Protein AF-A0A3B9YNC8-F1 (afdb_monomer)

Radius of gyration: 28.84 Å; Cα contacts (8 Å, |Δi|>4): 24; chains: 1; bounding box: 77×55×75 Å

Secondary structure (DSSP, 8-state):
---------------------TT----TTSTTHHHHHHHHTTSHHHHHHHHHHH---HHHHHHHHHHHHHHHHHHHHHHHHHHHHHHHHHHHHHHHHHHHHHHHHHHHHTS-HHHHHHHHHHHHHHHHHHS--S--B-TT--B----------TT--GGGG-S----

Mean predicted aligned error: 16.28 Å

Solvent-accessible surface area (backbone atoms only — not comparable to full-atom values): 10712 Å² total; per-residue (Å²): 135,84,88,85,88,83,87,80,83,80,79,92,78,84,78,78,79,84,67,81,61,96,74,79,64,78,59,88,81,51,67,62,61,54,54,51,54,61,53,45,73,74,33,71,64,38,56,50,47,45,38,70,76,68,60,54,50,73,72,54,48,53,51,52,49,51,54,46,63,66,46,46,62,60,50,52,54,50,53,50,52,53,53,51,52,52,52,52,52,53,52,53,54,50,52,52,54,50,53,51,51,54,50,50,50,59,56,47,70,77,44,54,75,74,51,36,54,57,49,54,53,50,53,51,52,52,53,58,71,66,40,74,66,78,69,71,58,52,103,76,70,54,81,60,80,69,79,72,73,71,91,73,67,87,81,76,66,85,71,83,79,75,79,82,90,75,136

Sequence (167 aa):
MKKLVLAAAAAALLMPALRPPAWAQPDDREGLESREQEHLMLSEDFLNLLKEKVKLKADQLKKAKSAIDEAREPLKRKAEEVGEANRRARELQKALRSLEMDLREKIRAGLTNEQKERFDEMVIRMRENLRPAKAPFGPKGELLDRPQFPPERWEENPDRGRRQQTP

Structure (mmCIF, N/CA/C/O backbone):
data_AF-A0A3B9YNC8-F1
#
_entry.id   AF-A0A3B9YNC8-F1
#
loop_
_atom_site.group_PDB
_atom_site.id
_atom_site.type_symbol
_atom_site.label_atom_id
_atom_site.label_alt_id
_atom_site.label_comp_id
_atom_site.label_asym_id
_atom_site.label_entity_id
_atom_site.label_seq_id
_atom_site.pdbx_PDB_ins_code
_atom_site.Cartn_x
_atom_site.Cartn_y
_atom_site.Cartn_z
_atom_site.occupancy
_atom_site.B_iso_or_equiv
_atom_site.auth_seq_id
_atom_site.auth_comp_id
_atom_site.auth_asym_id
_atom_site.auth_atom_id
_atom_site.pdbx_PDB_model_num
ATOM 1 N N . MET A 1 1 ? 37.631 42.052 31.279 1.00 39.94 1 MET A N 1
ATOM 2 C CA . MET A 1 1 ? 37.095 42.816 30.133 1.00 39.94 1 MET A CA 1
ATOM 3 C C . MET A 1 1 ? 35.977 42.014 29.482 1.00 39.94 1 MET A C 1
ATOM 5 O O . MET A 1 1 ? 36.145 40.824 29.288 1.00 39.94 1 MET A O 1
ATOM 9 N N . LYS A 1 2 ? 34.844 42.694 29.277 1.00 36.44 2 LYS A N 1
ATOM 10 C CA . LYS A 1 2 ? 33.729 42.522 28.322 1.00 36.44 2 LYS A CA 1
ATOM 11 C C . LYS A 1 2 ? 33.449 41.135 27.695 1.00 36.44 2 LYS A C 1
ATOM 13 O O . LYS A 1 2 ? 34.263 40.558 26.991 1.00 36.44 2 LYS A O 1
ATOM 18 N N . LYS A 1 3 ? 32.200 40.715 27.924 1.00 52.03 3 LYS A N 1
ATOM 19 C CA . LYS A 1 3 ? 31.437 39.587 27.370 1.00 52.03 3 LYS A CA 1
ATOM 20 C C . LYS A 1 3 ? 31.288 39.676 25.843 1.00 52.03 3 LYS A C 1
ATOM 22 O O . LYS A 1 3 ? 31.117 40.781 25.338 1.00 52.03 3 LYS A O 1
ATOM 27 N N . LEU A 1 4 ? 31.165 38.526 25.174 1.00 54.09 4 LEU A N 1
ATOM 28 C CA . LEU A 1 4 ? 30.281 38.355 24.012 1.00 54.09 4 LEU A CA 1
ATOM 29 C C . LEU A 1 4 ? 29.864 36.882 23.881 1.00 54.09 4 LEU A C 1
ATOM 31 O O . LEU A 1 4 ? 30.564 36.040 23.332 1.00 54.09 4 LEU A O 1
ATOM 35 N N . VAL A 1 5 ? 28.701 36.602 24.462 1.00 51.31 5 VAL A N 1
ATOM 36 C CA . VAL A 1 5 ? 27.781 35.542 24.046 1.00 51.31 5 VAL A CA 1
ATOM 37 C C . VAL A 1 5 ? 27.004 36.110 22.859 1.00 51.31 5 VAL A C 1
ATOM 39 O O . VAL A 1 5 ? 26.525 37.232 22.990 1.00 51.31 5 VAL A O 1
ATOM 42 N N . LEU A 1 6 ? 26.834 35.371 21.759 1.00 46.06 6 LEU A N 1
ATOM 43 C CA . LEU A 1 6 ? 25.547 35.299 21.056 1.00 46.06 6 LEU A CA 1
ATOM 44 C C . LEU A 1 6 ? 25.529 34.160 20.030 1.00 46.06 6 LEU A C 1
ATOM 46 O O . LEU A 1 6 ? 26.453 33.979 19.242 1.00 46.06 6 LEU A O 1
ATOM 50 N N . ALA A 1 7 ? 24.436 33.410 20.083 1.00 51.16 7 ALA A N 1
ATOM 51 C CA . ALA A 1 7 ? 24.063 32.342 19.182 1.00 51.16 7 ALA A CA 1
ATOM 52 C C . ALA A 1 7 ? 23.648 32.882 17.806 1.00 51.16 7 ALA A C 1
ATOM 54 O O . ALA A 1 7 ? 23.056 33.955 17.710 1.00 51.16 7 ALA A O 1
ATOM 55 N N . ALA A 1 8 ? 23.851 32.078 16.765 1.00 48.31 8 ALA A N 1
ATOM 56 C CA . ALA A 1 8 ? 23.065 32.154 15.541 1.00 48.31 8 ALA A CA 1
ATOM 57 C C . ALA A 1 8 ? 22.830 30.727 15.036 1.00 48.31 8 ALA A C 1
ATOM 59 O O . ALA A 1 8 ? 23.636 30.140 14.318 1.00 48.31 8 ALA A O 1
ATOM 60 N N . ALA A 1 9 ? 21.719 30.162 15.505 1.00 51.25 9 ALA A N 1
ATOM 61 C CA . ALA A 1 9 ? 21.103 28.972 14.958 1.00 51.25 9 ALA A CA 1
ATOM 62 C C . ALA A 1 9 ? 20.745 29.236 13.487 1.00 51.25 9 ALA A C 1
ATOM 64 O O . ALA A 1 9 ? 19.846 30.025 13.194 1.00 51.25 9 ALA A O 1
ATOM 65 N N . ALA A 1 10 ? 21.462 28.601 12.560 1.00 54.75 10 ALA A N 1
ATOM 66 C CA . ALA A 1 10 ? 21.072 28.588 11.159 1.00 54.75 10 ALA A CA 1
ATOM 67 C C . ALA A 1 10 ? 19.893 27.619 10.998 1.00 54.75 10 ALA A C 1
ATOM 69 O O . ALA A 1 10 ? 20.011 26.411 11.202 1.00 54.75 10 ALA A O 1
ATOM 70 N N . ALA A 1 11 ? 18.742 28.211 10.703 1.00 55.56 11 ALA A N 1
ATOM 71 C CA . ALA A 1 11 ? 17.443 27.595 10.537 1.00 55.56 11 ALA A CA 1
ATOM 72 C C . ALA A 1 11 ? 17.456 26.394 9.575 1.00 55.56 11 ALA A C 1
ATOM 74 O O . ALA A 1 11 ? 17.537 26.539 8.358 1.00 55.56 11 ALA A O 1
ATOM 75 N N . ALA A 1 12 ? 17.271 25.203 10.139 1.00 56.03 12 ALA A N 1
ATOM 76 C CA . ALA A 1 12 ? 16.781 24.030 9.431 1.00 56.03 12 ALA A CA 1
ATOM 77 C C . ALA A 1 12 ? 15.252 24.127 9.298 1.00 56.03 12 ALA A C 1
ATOM 79 O O . ALA A 1 12 ? 14.524 23.454 10.019 1.00 56.03 12 ALA A O 1
ATOM 80 N N . LEU A 1 13 ? 14.739 25.002 8.430 1.00 52.16 13 LEU A N 1
ATOM 81 C CA . LEU A 1 13 ? 13.297 25.107 8.182 1.00 52.16 13 LEU A CA 1
ATOM 82 C C . LEU A 1 13 ? 13.031 25.461 6.722 1.00 52.16 13 LEU A C 1
ATOM 84 O O . LEU A 1 13 ? 13.121 26.625 6.355 1.00 52.16 13 LEU A O 1
ATOM 88 N N . LEU A 1 14 ? 12.706 24.437 5.925 1.00 48.88 14 LEU A N 1
ATOM 89 C CA . LEU A 1 14 ? 11.665 24.415 4.879 1.00 48.88 14 LEU A CA 1
ATOM 90 C C . LEU A 1 14 ? 11.886 23.196 3.969 1.00 48.88 14 LEU A C 1
ATOM 92 O O . LEU A 1 14 ? 12.214 23.316 2.794 1.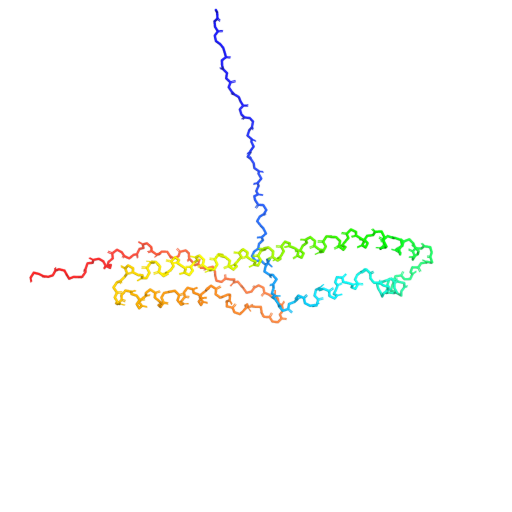00 48.88 14 LEU A O 1
ATOM 96 N N . MET A 1 15 ? 11.684 21.994 4.516 1.00 50.72 15 MET A N 1
ATOM 97 C CA . MET A 1 15 ? 11.253 20.878 3.676 1.00 50.72 15 MET A CA 1
ATOM 98 C C . MET A 1 15 ? 9.724 20.864 3.703 1.00 50.72 15 MET A C 1
ATOM 100 O O . MET A 1 15 ? 9.157 20.516 4.742 1.00 50.72 15 MET A O 1
ATOM 104 N N . PRO A 1 16 ? 9.023 21.253 2.623 1.00 51.00 16 PRO A N 1
ATOM 105 C CA . PRO A 1 16 ? 7.633 20.863 2.488 1.00 51.00 16 PRO A CA 1
ATOM 106 C C . PRO A 1 16 ? 7.602 19.336 2.498 1.00 51.00 16 PRO A C 1
ATOM 108 O O . PRO A 1 16 ? 8.252 18.678 1.685 1.00 51.00 16 PRO A O 1
ATOM 111 N N . ALA A 1 17 ? 6.889 18.780 3.474 1.00 56.12 17 ALA A N 1
ATOM 112 C CA . ALA A 1 17 ? 6.610 17.362 3.553 1.00 56.12 17 ALA A CA 1
ATOM 113 C C . ALA A 1 17 ? 6.014 16.913 2.211 1.00 56.12 17 ALA A C 1
ATOM 115 O O . ALA A 1 17 ? 4.860 17.225 1.907 1.00 56.12 17 ALA A O 1
ATOM 116 N N . LEU A 1 18 ? 6.803 16.187 1.411 1.00 53.44 18 LEU A N 1
ATOM 117 C CA . LEU A 1 18 ? 6.300 15.378 0.308 1.00 53.44 18 LEU A CA 1
ATOM 118 C C . LEU A 1 18 ? 5.425 14.286 0.919 1.00 53.44 18 LEU A C 1
ATOM 120 O O . LEU A 1 18 ? 5.858 13.181 1.231 1.00 53.44 18 LEU A O 1
ATOM 124 N N . ARG A 1 19 ? 4.174 14.657 1.159 1.00 53.19 19 ARG A N 1
ATOM 125 C CA . ARG A 1 19 ? 3.097 13.770 1.550 1.00 53.19 19 ARG A CA 1
ATOM 126 C C . ARG A 1 19 ? 2.715 12.985 0.289 1.00 53.19 19 ARG A C 1
ATOM 128 O O . ARG A 1 19 ? 2.233 13.617 -0.653 1.00 53.19 19 ARG A O 1
ATOM 135 N N . PRO A 1 20 ? 2.917 11.655 0.215 1.00 44.81 20 PRO A N 1
ATOM 136 C CA . PRO A 1 20 ? 2.296 10.884 -0.851 1.00 44.81 20 PRO A CA 1
ATOM 137 C C . PRO A 1 20 ? 0.772 11.084 -0.748 1.00 44.81 20 PRO A C 1
ATOM 139 O O . PRO A 1 20 ? 0.224 11.021 0.361 1.00 44.81 20 PRO A O 1
ATOM 142 N N . PRO A 1 21 ? 0.076 11.406 -1.850 1.00 49.06 21 PRO A N 1
ATOM 143 C CA . PRO A 1 21 ? -1.355 11.666 -1.805 1.00 49.06 21 PRO A CA 1
ATOM 144 C C . PRO A 1 21 ? -2.149 10.370 -1.579 1.00 49.06 21 PRO A C 1
ATOM 146 O O . PRO A 1 21 ? -1.629 9.260 -1.669 1.00 49.06 21 PRO A O 1
ATOM 149 N N . ALA A 1 22 ? -3.439 10.522 -1.283 1.00 47.16 22 ALA A N 1
ATOM 150 C CA . ALA A 1 22 ? -4.370 9.468 -0.870 1.00 47.16 22 ALA A CA 1
ATOM 151 C C . ALA A 1 22 ? -4.649 8.342 -1.906 1.00 47.16 22 ALA A C 1
ATOM 153 O O . ALA A 1 22 ? -5.586 7.576 -1.713 1.00 47.16 22 ALA A O 1
ATOM 154 N N . TRP A 1 23 ? -3.853 8.222 -2.973 1.00 50.91 23 TRP A N 1
ATOM 155 C CA . TRP A 1 23 ? -3.904 7.158 -3.986 1.00 50.91 23 TRP A CA 1
ATOM 156 C C . TRP A 1 23 ? -2.855 6.049 -3.781 1.00 50.91 23 TRP A C 1
ATOM 158 O O . TRP A 1 23 ? -2.809 5.108 -4.559 1.00 50.91 23 TRP A O 1
ATOM 168 N N . ALA A 1 24 ? -2.043 6.096 -2.719 1.00 47.94 24 ALA A N 1
ATOM 169 C CA . ALA A 1 24 ? -1.094 5.024 -2.376 1.00 47.94 24 ALA A CA 1
ATOM 170 C C . ALA A 1 24 ? -1.740 3.809 -1.664 1.00 47.94 24 ALA A C 1
ATOM 172 O O . ALA A 1 24 ? -1.053 3.063 -0.967 1.00 47.94 24 ALA A O 1
ATOM 173 N N . GLN A 1 25 ? -3.057 3.611 -1.807 1.00 48.44 25 GLN A N 1
ATOM 174 C CA . GLN A 1 25 ? -3.693 2.337 -1.473 1.00 48.44 25 GLN A CA 1
ATOM 175 C C . GLN A 1 25 ? -3.522 1.404 -2.676 1.00 48.44 25 GLN A C 1
ATOM 177 O O . GLN A 1 25 ? -4.155 1.658 -3.698 1.00 48.44 25 GLN A O 1
ATOM 182 N N . PRO A 1 26 ? -2.707 0.336 -2.594 1.00 46.72 26 PRO A N 1
ATOM 183 C CA . PRO A 1 26 ? -2.873 -0.765 -3.523 1.00 46.72 26 PRO A CA 1
ATOM 184 C C . PRO A 1 26 ? -4.259 -1.352 -3.259 1.00 46.72 26 PRO A C 1
ATOM 186 O O . PRO A 1 26 ? -4.523 -1.900 -2.186 1.00 46.72 26 PRO A O 1
ATOM 189 N N . ASP A 1 27 ? -5.160 -1.181 -4.220 1.00 51.06 27 ASP A N 1
ATOM 190 C CA . ASP A 1 27 ? -6.384 -1.960 -4.295 1.00 51.06 27 ASP A CA 1
ATOM 191 C C . ASP A 1 27 ? -5.933 -3.430 -4.363 1.00 51.06 27 ASP A C 1
ATOM 193 O O . ASP A 1 27 ? -5.239 -3.836 -5.297 1.00 51.06 27 ASP A O 1
ATOM 197 N N . ASP A 1 28 ? -6.249 -4.244 -3.349 1.00 53.09 28 ASP A N 1
ATOM 198 C CA . ASP A 1 28 ? -5.761 -5.632 -3.217 1.00 53.09 28 ASP A CA 1
ATOM 199 C C . ASP A 1 28 ? -6.233 -6.556 -4.375 1.00 53.09 28 ASP A C 1
ATOM 201 O O . ASP A 1 28 ? -5.940 -7.753 -4.384 1.00 53.09 28 ASP A O 1
ATOM 205 N N . ARG A 1 29 ? -6.945 -6.011 -5.374 1.00 47.62 29 ARG A N 1
ATOM 206 C CA . ARG A 1 29 ? -7.335 -6.672 -6.625 1.00 47.62 29 ARG A CA 1
ATOM 207 C C . ARG A 1 29 ? -6.359 -6.490 -7.796 1.00 47.62 29 ARG A C 1
ATOM 209 O O . ARG A 1 29 ? -6.391 -7.333 -8.682 1.00 47.62 29 ARG A O 1
ATOM 216 N N . GLU A 1 30 ? -5.460 -5.502 -7.784 1.00 48.59 30 GLU A N 1
ATOM 217 C CA . GLU A 1 30 ? -4.467 -5.281 -8.865 1.00 48.59 30 GLU A CA 1
ATOM 218 C C . GLU A 1 30 ? -3.083 -5.901 -8.581 1.00 48.59 30 GLU A C 1
ATOM 220 O O . GLU A 1 30 ? -2.150 -5.798 -9.380 1.00 48.59 30 GLU A O 1
ATOM 225 N N . GLY A 1 31 ? -2.919 -6.586 -7.445 1.00 48.78 31 GLY A N 1
ATOM 226 C CA . GLY A 1 31 ? -1.621 -7.128 -7.022 1.00 48.78 31 GLY A CA 1
ATOM 227 C C . GLY A 1 31 ? -1.091 -8.304 -7.856 1.00 48.78 31 GLY A C 1
ATOM 228 O O . GLY A 1 31 ? 0.089 -8.641 -7.740 1.00 48.78 31 GLY A O 1
ATOM 229 N N . LEU A 1 32 ? -1.939 -8.937 -8.673 1.00 49.00 32 LEU A N 1
ATOM 230 C CA . LEU A 1 32 ? -1.534 -10.015 -9.581 1.00 49.00 32 LEU A CA 1
ATOM 231 C C . LEU A 1 32 ? -1.120 -9.467 -10.953 1.00 49.00 32 LEU A C 1
ATOM 233 O O . LEU A 1 32 ? -0.034 -9.799 -11.419 1.00 49.00 32 LEU A O 1
ATOM 237 N N . GLU A 1 33 ? -1.899 -8.553 -11.536 1.00 48.78 33 GLU A N 1
ATOM 238 C CA . GLU A 1 33 ? -1.593 -7.975 -12.854 1.00 48.78 33 GLU A CA 1
ATOM 239 C C . GLU A 1 33 ? -0.354 -7.067 -12.822 1.00 48.78 33 GLU A C 1
ATOM 241 O O . GLU A 1 33 ? 0.482 -7.145 -13.719 1.00 48.78 33 GLU A O 1
ATOM 246 N N . SER A 1 34 ? -0.154 -6.281 -11.753 1.00 54.69 34 SER A N 1
ATOM 247 C CA . SER A 1 34 ? 1.057 -5.451 -11.616 1.00 54.69 34 SER A CA 1
ATOM 248 C C . SER A 1 34 ? 2.338 -6.283 -11.484 1.00 54.69 34 SER A C 1
ATOM 250 O O . SER A 1 34 ? 3.383 -5.887 -11.994 1.00 54.69 34 SER A O 1
ATOM 252 N N . ARG A 1 35 ? 2.275 -7.462 -10.846 1.00 56.94 35 ARG A N 1
ATOM 253 C CA . ARG A 1 35 ? 3.433 -8.369 -10.743 1.00 56.94 35 ARG A CA 1
ATOM 254 C C . ARG A 1 35 ? 3.780 -9.019 -12.076 1.00 56.94 35 ARG A C 1
ATOM 256 O O . ARG A 1 35 ? 4.959 -9.193 -12.375 1.00 56.94 35 ARG A O 1
ATOM 263 N N . GLU A 1 36 ? 2.773 -9.370 -12.870 1.00 53.69 36 GLU A N 1
ATOM 264 C CA . GLU A 1 36 ? 2.987 -9.907 -14.214 1.00 53.69 36 GLU A CA 1
ATOM 265 C C . GLU A 1 36 ? 3.520 -8.828 -15.168 1.00 53.69 36 GLU A C 1
ATOM 267 O O . GLU A 1 36 ? 4.469 -9.087 -15.909 1.00 53.69 36 GLU A O 1
ATOM 272 N N . GLN A 1 37 ? 3.012 -7.593 -15.088 1.00 55.44 37 GLN A N 1
ATOM 273 C CA . GLN A 1 37 ? 3.527 -6.458 -15.866 1.00 55.44 37 GLN A CA 1
ATOM 274 C C . GLN A 1 37 ? 4.981 -6.107 -15.540 1.00 55.44 37 GLN A C 1
ATOM 276 O O . GLN A 1 37 ? 5.765 -5.823 -16.448 1.00 55.44 37 GLN A O 1
ATOM 281 N N . GLU A 1 38 ? 5.364 -6.152 -14.264 1.00 58.50 38 GLU A N 1
ATOM 282 C CA . GLU A 1 38 ? 6.739 -5.882 -13.839 1.00 58.50 38 GLU A CA 1
ATOM 283 C C . GLU A 1 38 ? 7.705 -6.971 -14.344 1.00 58.50 38 GLU A C 1
ATOM 285 O O . GLU A 1 38 ? 8.817 -6.670 -14.782 1.00 58.50 38 GLU A O 1
ATOM 290 N N . HIS A 1 39 ? 7.253 -8.231 -14.393 1.00 62.03 39 HIS A N 1
ATOM 291 C CA . HIS A 1 39 ? 8.033 -9.337 -14.952 1.00 62.03 39 HIS A CA 1
ATOM 292 C C . HIS A 1 39 ? 8.153 -9.261 -16.485 1.00 62.03 39 HIS A C 1
ATOM 294 O O . HIS A 1 39 ? 9.177 -9.656 -17.050 1.00 62.03 39 HIS A O 1
ATOM 300 N N . LEU A 1 40 ? 7.143 -8.713 -17.169 1.00 59.69 40 LEU A N 1
ATOM 301 C CA . LEU A 1 40 ? 7.148 -8.554 -18.624 1.00 59.69 40 LEU A CA 1
ATOM 302 C C . LEU A 1 40 ? 8.227 -7.573 -19.106 1.00 59.69 40 LEU A C 1
ATOM 304 O O . LEU A 1 40 ? 8.846 -7.847 -20.131 1.00 59.69 40 LEU A O 1
ATOM 308 N N . MET A 1 41 ? 8.528 -6.490 -18.377 1.00 67.69 41 MET A N 1
ATOM 309 C CA . MET A 1 41 ? 9.496 -5.471 -18.834 1.00 67.69 41 MET A CA 1
ATOM 310 C C . MET A 1 41 ? 10.965 -5.928 -18.850 1.00 67.69 41 MET A C 1
ATOM 312 O O . MET A 1 41 ? 11.792 -5.303 -19.510 1.00 67.69 41 MET A O 1
ATOM 316 N N . LEU A 1 42 ? 11.303 -7.017 -18.155 1.00 72.19 42 LEU A N 1
ATOM 317 C CA . LEU A 1 42 ? 12.665 -7.575 -18.103 1.00 72.19 42 LEU A CA 1
ATOM 318 C C . LEU A 1 42 ? 12.751 -8.971 -18.736 1.00 72.19 42 LEU A C 1
ATOM 320 O O . LEU A 1 42 ? 13.720 -9.701 -18.524 1.00 72.19 42 LEU A O 1
ATOM 324 N N . SER A 1 43 ? 11.715 -9.366 -19.472 1.00 78.19 43 SER A N 1
ATOM 325 C CA . SER A 1 43 ? 11.611 -10.683 -20.093 1.00 78.19 43 SER A CA 1
ATOM 326 C C . SER A 1 43 ? 12.292 -10.734 -21.465 1.00 78.19 43 SER A C 1
ATOM 328 O O . SER A 1 43 ? 12.531 -9.713 -22.117 1.00 78.19 43 SER A O 1
ATOM 330 N N . GLU A 1 44 ? 12.561 -11.949 -21.949 1.00 85.62 44 GLU A N 1
ATOM 331 C CA . GLU A 1 44 ? 12.969 -12.155 -23.343 1.00 85.62 44 GLU A CA 1
ATOM 332 C C . GLU A 1 44 ? 11.889 -11.675 -24.326 1.00 85.62 44 GLU A C 1
ATOM 334 O O . GLU A 1 44 ? 12.219 -11.194 -25.411 1.00 85.62 44 GLU A O 1
ATOM 339 N N . ASP A 1 45 ? 10.617 -11.698 -23.919 1.00 87.69 45 ASP A N 1
ATOM 340 C CA . ASP A 1 45 ? 9.500 -11.199 -24.721 1.00 87.69 45 ASP A CA 1
ATOM 341 C C . ASP A 1 45 ? 9.598 -9.691 -24.959 1.00 87.69 45 ASP A C 1
ATOM 343 O O . ASP A 1 45 ? 9.318 -9.222 -26.062 1.00 87.69 45 ASP A O 1
ATOM 347 N N . PHE A 1 46 ? 10.089 -8.923 -23.982 1.00 88.38 46 PHE A N 1
ATOM 348 C CA . PHE A 1 46 ? 10.347 -7.495 -24.171 1.00 88.38 46 PHE A CA 1
ATOM 349 C C . PHE A 1 46 ? 11.472 -7.245 -25.180 1.00 88.38 46 PHE A C 1
ATOM 351 O O . PHE A 1 46 ? 11.346 -6.379 -26.047 1.00 88.38 46 PHE A O 1
ATOM 358 N N . LEU A 1 47 ? 12.550 -8.034 -25.133 1.00 90.19 47 LEU A N 1
ATOM 359 C CA . LEU A 1 47 ? 13.626 -7.955 -26.127 1.00 90.19 47 LEU A CA 1
ATOM 360 C C . LEU A 1 47 ? 13.139 -8.339 -27.531 1.00 90.19 47 LEU A C 1
ATOM 362 O O . LEU A 1 47 ? 13.517 -7.687 -28.508 1.00 90.19 47 LEU A O 1
ATOM 366 N N . ASN A 1 48 ? 12.280 -9.354 -27.636 1.00 90.19 48 ASN A N 1
ATOM 367 C CA . ASN A 1 48 ? 11.647 -9.748 -28.893 1.00 90.19 48 ASN A CA 1
ATOM 368 C C . ASN A 1 48 ? 10.737 -8.635 -29.426 1.00 90.19 48 ASN A C 1
ATOM 370 O O . ASN A 1 48 ? 10.828 -8.272 -30.598 1.00 90.19 48 ASN A O 1
ATOM 374 N N . LEU A 1 49 ? 9.950 -8.002 -28.556 1.00 90.88 49 LEU A N 1
ATOM 375 C CA . LEU A 1 49 ? 9.090 -6.881 -28.920 1.00 90.88 49 LEU A CA 1
ATOM 376 C C . LEU A 1 49 ? 9.904 -5.656 -29.362 1.00 90.88 49 LEU A C 1
ATOM 378 O O . LEU A 1 49 ? 9.574 -5.032 -30.371 1.00 90.88 49 LEU A O 1
ATOM 382 N N . LEU A 1 50 ? 11.009 -5.340 -28.679 1.00 89.25 50 LEU A N 1
ATOM 383 C CA . LEU A 1 50 ? 11.942 -4.294 -29.105 1.00 89.25 50 LEU A CA 1
ATOM 384 C C . LEU A 1 50 ? 12.555 -4.609 -30.474 1.00 89.25 50 LEU A C 1
ATOM 386 O O . LEU A 1 50 ? 12.643 -3.730 -31.336 1.00 89.25 50 LEU A O 1
ATOM 390 N N . LYS A 1 51 ? 12.944 -5.865 -30.707 1.00 91.25 51 LYS A N 1
ATOM 391 C CA . LYS A 1 51 ? 13.470 -6.314 -31.999 1.00 91.25 51 LYS A CA 1
ATOM 392 C C . LYS A 1 51 ? 12.437 -6.144 -33.115 1.00 91.25 51 LYS A C 1
ATOM 394 O O . LYS A 1 51 ? 12.785 -5.623 -34.172 1.00 91.25 51 LYS A O 1
ATOM 399 N N . GLU A 1 52 ? 11.186 -6.533 -32.890 1.00 92.44 52 GLU A N 1
ATOM 400 C CA . GLU A 1 52 ? 10.118 -6.467 -33.895 1.00 92.44 52 GLU A CA 1
ATOM 401 C C . GLU A 1 52 ? 9.628 -5.041 -34.165 1.00 92.44 52 GLU A C 1
ATOM 403 O O . GLU A 1 52 ? 9.481 -4.637 -35.320 1.00 92.44 52 GLU A O 1
ATOM 408 N N . LYS A 1 53 ? 9.374 -4.263 -33.108 1.00 94.50 53 LYS A N 1
ATOM 409 C CA . LYS A 1 53 ? 8.761 -2.932 -33.219 1.00 94.50 53 LYS A CA 1
ATOM 410 C C . LYS A 1 53 ? 9.773 -1.844 -33.554 1.00 94.50 53 LYS A C 1
ATOM 412 O O . LYS A 1 53 ? 9.460 -0.945 -34.328 1.00 94.50 53 LYS A O 1
ATOM 417 N N . VAL A 1 54 ? 10.982 -1.932 -32.999 1.00 93.94 54 VAL A N 1
ATOM 418 C CA . VAL A 1 54 ? 12.024 -0.899 -33.140 1.00 93.94 54 VAL A CA 1
ATOM 419 C C . VAL A 1 54 ? 13.080 -1.298 -34.179 1.00 93.94 54 VAL A C 1
ATOM 421 O O . VAL A 1 54 ? 13.905 -0.475 -34.567 1.00 93.94 54 VAL A O 1
ATOM 424 N N . LYS A 1 55 ? 13.034 -2.539 -34.691 1.00 93.38 55 LYS A N 1
ATOM 425 C CA . LYS A 1 55 ? 13.957 -3.064 -35.715 1.00 93.38 55 LYS A CA 1
ATOM 426 C C . LYS A 1 55 ? 15.429 -2.897 -35.317 1.00 93.38 55 LYS A C 1
ATOM 428 O O . LYS A 1 55 ? 16.259 -2.461 -36.116 1.00 93.38 55 LYS A O 1
ATOM 433 N N . LEU A 1 56 ? 15.751 -3.229 -34.065 1.00 92.12 56 LEU A N 1
ATOM 434 C CA . LEU A 1 56 ? 17.112 -3.123 -33.535 1.00 92.12 56 LEU A CA 1
ATOM 435 C C . LEU A 1 56 ? 18.095 -4.002 -34.322 1.00 92.12 56 LEU A C 1
ATOM 437 O O . LEU A 1 56 ? 17.814 -5.164 -34.624 1.00 92.12 56 LEU A O 1
ATOM 441 N N . LYS A 1 57 ? 19.286 -3.463 -34.603 1.00 94.75 57 LYS A N 1
ATOM 442 C CA . LYS A 1 57 ? 20.407 -4.241 -35.154 1.00 94.75 57 LYS A CA 1
ATOM 443 C C . LYS A 1 57 ? 20.945 -5.221 -34.106 1.00 94.75 57 LYS A C 1
ATOM 445 O O . LYS A 1 57 ? 20.789 -4.997 -32.905 1.00 94.75 57 LYS A O 1
ATOM 450 N N . ALA A 1 58 ? 21.642 -6.270 -34.548 1.00 93.56 58 ALA A N 1
ATOM 451 C CA . ALA A 1 58 ? 22.186 -7.311 -33.667 1.00 93.56 58 ALA A CA 1
ATOM 452 C C . ALA A 1 58 ? 23.042 -6.741 -32.517 1.00 93.56 58 ALA A C 1
ATOM 454 O O . ALA A 1 58 ? 22.860 -7.118 -31.360 1.00 93.56 58 ALA A O 1
ATOM 455 N N . ASP A 1 59 ? 23.903 -5.766 -32.813 1.00 95.94 59 ASP A N 1
ATOM 456 C CA . ASP A 1 59 ? 24.777 -5.143 -31.811 1.00 95.94 59 ASP A CA 1
ATOM 457 C C . ASP A 1 59 ? 23.988 -4.337 -30.769 1.00 95.94 59 ASP A C 1
ATOM 459 O O . ASP A 1 59 ? 24.345 -4.308 -29.591 1.00 95.94 59 ASP A O 1
ATOM 463 N N . GLN A 1 60 ? 22.894 -3.693 -31.188 1.00 94.25 60 GLN A N 1
ATOM 464 C CA . GLN A 1 60 ? 22.003 -2.942 -30.300 1.00 94.25 60 GLN A CA 1
ATOM 465 C C . GLN A 1 60 ? 21.198 -3.889 -29.411 1.00 94.25 60 GLN A C 1
ATOM 467 O O . GLN A 1 60 ? 21.071 -3.636 -28.217 1.00 94.25 60 GLN A O 1
ATOM 472 N N . LEU A 1 61 ? 20.720 -5.006 -29.967 1.00 93.69 61 LEU A N 1
ATOM 473 C CA . LEU A 1 61 ? 20.016 -6.040 -29.212 1.00 93.69 61 LEU A CA 1
ATOM 474 C C . LEU A 1 61 ? 20.927 -6.673 -28.151 1.00 93.69 61 LEU A C 1
ATOM 476 O O . LEU A 1 61 ? 20.505 -6.862 -27.015 1.00 93.69 61 LEU A O 1
ATOM 480 N N . LYS A 1 62 ? 22.198 -6.932 -28.487 1.00 94.62 62 LYS A N 1
ATOM 481 C CA . LYS A 1 62 ? 23.193 -7.438 -27.530 1.00 94.62 62 LYS A CA 1
ATOM 482 C C . LYS A 1 62 ? 23.430 -6.457 -26.376 1.00 94.62 62 LYS A C 1
ATOM 484 O O . LYS A 1 62 ? 23.484 -6.880 -25.226 1.00 94.62 62 LYS A O 1
ATOM 489 N N . LYS A 1 63 ? 23.535 -5.155 -26.671 1.00 95.88 63 LYS A N 1
ATOM 490 C CA . LYS A 1 63 ? 23.670 -4.104 -25.646 1.00 95.88 63 LYS A CA 1
ATOM 491 C C . LYS A 1 63 ? 22.425 -3.995 -24.766 1.00 95.88 63 LYS A C 1
ATOM 493 O O . LYS A 1 63 ? 22.560 -3.915 -23.552 1.00 95.88 63 LYS A O 1
ATOM 498 N N . ALA A 1 64 ? 21.234 -4.039 -25.365 1.00 92.81 64 ALA A N 1
ATOM 499 C CA . ALA A 1 64 ? 19.973 -4.026 -24.628 1.00 92.81 64 ALA A CA 1
ATOM 500 C C . ALA A 1 64 ? 19.859 -5.240 -23.695 1.00 92.81 64 ALA A C 1
ATOM 502 O O . ALA A 1 64 ? 19.514 -5.077 -22.530 1.00 92.81 64 ALA A O 1
ATOM 503 N N . LYS A 1 65 ? 20.230 -6.434 -24.175 1.00 93.50 65 LYS A N 1
ATOM 504 C CA . LYS A 1 65 ? 20.262 -7.648 -23.354 1.00 93.50 65 LYS A CA 1
ATOM 505 C C . LYS A 1 65 ? 21.213 -7.510 -22.160 1.00 93.50 65 LYS A C 1
ATOM 507 O O . LYS A 1 65 ? 20.781 -7.747 -21.042 1.00 93.50 65 LYS A O 1
ATOM 512 N N . SER A 1 66 ? 22.448 -7.046 -22.377 1.00 95.06 66 SER A N 1
ATOM 513 C CA . SER A 1 66 ? 23.410 -6.806 -21.282 1.00 95.06 66 SER A CA 1
ATOM 514 C C . SER A 1 66 ? 22.859 -5.831 -20.240 1.00 95.06 66 SER A C 1
ATOM 516 O O . SER A 1 66 ? 22.941 -6.099 -19.050 1.00 95.06 6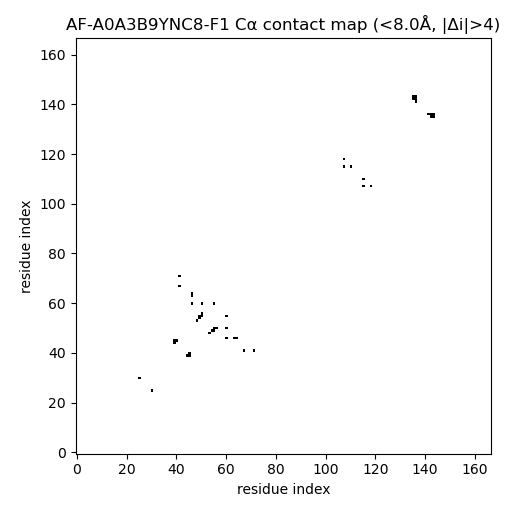6 SER A O 1
ATOM 518 N N . ALA A 1 67 ? 22.240 -4.730 -20.682 1.00 93.62 67 ALA A N 1
ATOM 519 C CA . ALA A 1 67 ? 21.662 -3.739 -19.778 1.00 93.62 67 ALA A CA 1
ATOM 520 C C . ALA A 1 67 ? 20.496 -4.306 -18.947 1.00 93.62 67 ALA A C 1
ATOM 522 O O . ALA A 1 67 ? 20.379 -3.995 -17.764 1.00 93.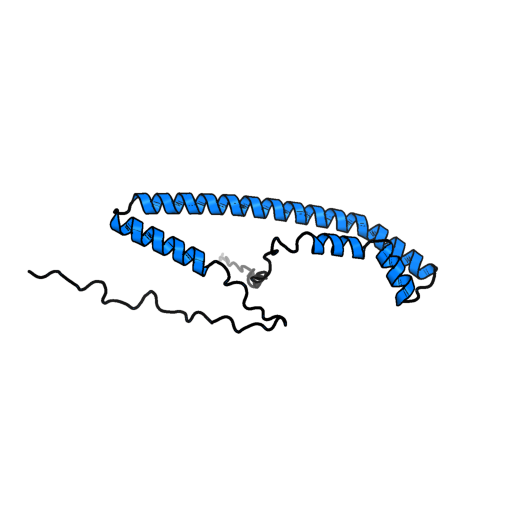62 67 ALA A O 1
ATOM 523 N N . ILE A 1 68 ? 19.647 -5.150 -19.546 1.00 92.00 68 ILE A N 1
ATOM 524 C CA . ILE A 1 68 ? 18.568 -5.843 -18.824 1.00 92.00 68 ILE A CA 1
ATOM 525 C C . ILE A 1 68 ? 19.151 -6.835 -17.814 1.00 92.00 68 ILE A C 1
ATOM 527 O O . ILE A 1 68 ? 18.722 -6.841 -16.661 1.00 92.00 68 ILE A O 1
ATOM 531 N N . ASP A 1 69 ? 20.141 -7.633 -18.219 1.00 91.31 69 ASP A N 1
ATOM 532 C CA . ASP A 1 69 ? 20.789 -8.617 -17.348 1.00 91.31 69 ASP A CA 1
ATOM 533 C C . ASP A 1 69 ? 21.470 -7.936 -16.142 1.00 91.31 69 ASP A C 1
ATOM 535 O O . ASP A 1 69 ? 21.326 -8.396 -15.009 1.00 91.31 69 ASP A O 1
ATOM 539 N N . GLU A 1 70 ? 22.134 -6.796 -16.357 1.00 93.44 70 GLU A N 1
ATOM 540 C CA . GLU A 1 70 ? 22.740 -5.974 -15.298 1.00 93.44 70 GLU A CA 1
ATOM 541 C C . GLU A 1 70 ? 21.694 -5.355 -14.354 1.00 93.44 70 GLU A C 1
ATOM 543 O O . GLU A 1 70 ? 21.912 -5.292 -13.142 1.00 93.44 70 GLU A O 1
ATOM 548 N N . ALA A 1 71 ? 20.543 -4.923 -14.879 1.00 90.62 71 ALA A N 1
ATOM 549 C CA . ALA A 1 71 ? 19.467 -4.321 -14.089 1.00 90.62 71 ALA A CA 1
ATOM 550 C C . ALA A 1 71 ? 18.618 -5.348 -13.318 1.00 90.62 71 ALA A C 1
ATOM 552 O O . ALA A 1 71 ? 17.963 -4.993 -12.333 1.00 90.62 71 ALA A O 1
ATOM 553 N N . ARG A 1 72 ? 18.636 -6.621 -13.732 1.00 88.88 72 ARG A N 1
ATOM 554 C CA . ARG A 1 72 ? 17.766 -7.675 -13.193 1.00 88.88 72 ARG A CA 1
ATOM 555 C C . ARG A 1 72 ? 17.959 -7.906 -11.697 1.00 88.88 72 ARG A C 1
ATOM 557 O O . ARG A 1 72 ? 16.982 -7.937 -10.950 1.00 88.88 72 ARG A O 1
ATOM 564 N N . GLU A 1 73 ? 19.202 -8.053 -11.249 1.00 90.12 73 GLU A N 1
ATOM 565 C CA . GLU A 1 73 ? 19.510 -8.309 -9.836 1.00 90.12 73 GLU A CA 1
ATOM 566 C C . GLU A 1 73 ? 19.169 -7.115 -8.920 1.00 90.12 73 GLU A C 1
ATOM 568 O O . GLU A 1 73 ? 18.488 -7.321 -7.911 1.00 90.12 73 GLU A O 1
ATOM 573 N N . PRO A 1 74 ? 19.552 -5.862 -9.247 1.00 91.12 74 PRO A N 1
ATOM 574 C CA . PRO A 1 74 ? 19.113 -4.686 -8.495 1.00 91.12 74 PRO A CA 1
ATOM 575 C C . PRO A 1 74 ? 17.590 -4.552 -8.395 1.00 91.12 74 PRO A C 1
ATOM 577 O O . PRO A 1 74 ? 17.073 -4.271 -7.312 1.00 91.12 74 PRO A O 1
ATOM 580 N N . LEU A 1 75 ? 16.866 -4.782 -9.496 1.00 87.38 75 LEU A N 1
ATOM 581 C CA . LEU A 1 75 ? 15.405 -4.690 -9.510 1.00 87.38 75 LEU A CA 1
ATOM 582 C C . LEU A 1 75 ? 14.764 -5.779 -8.650 1.00 87.38 75 LEU A C 1
ATOM 584 O O . LEU A 1 75 ? 13.882 -5.473 -7.850 1.00 87.38 75 LEU A O 1
ATOM 588 N N . LYS A 1 76 ? 15.261 -7.018 -8.723 1.00 88.50 76 LYS A N 1
ATOM 589 C CA . LYS A 1 76 ? 14.800 -8.113 -7.861 1.00 88.50 76 LYS A CA 1
ATOM 590 C C . LYS A 1 76 ? 14.964 -7.778 -6.377 1.00 88.50 76 LYS A C 1
ATOM 592 O O . LYS A 1 76 ? 14.005 -7.900 -5.618 1.00 88.50 76 LYS A O 1
ATOM 597 N N . ARG A 1 77 ? 16.142 -7.295 -5.968 1.00 90.50 77 ARG A N 1
ATOM 598 C CA . ARG A 1 77 ? 16.383 -6.873 -4.576 1.00 90.50 77 ARG A CA 1
ATOM 599 C C . ARG A 1 77 ? 15.434 -5.758 -4.160 1.00 90.50 77 ARG A C 1
ATOM 601 O O . ARG A 1 77 ? 14.878 -5.801 -3.066 1.00 90.50 77 ARG A O 1
ATOM 608 N N . LYS A 1 78 ? 15.195 -4.780 -5.041 1.00 88.44 78 LYS A N 1
ATOM 609 C CA . LYS A 1 78 ? 14.282 -3.680 -4.727 1.00 88.44 78 LYS A CA 1
ATOM 610 C C . LYS A 1 78 ? 12.836 -4.149 -4.578 1.00 88.44 78 LYS A C 1
ATOM 612 O O . LYS A 1 78 ? 12.147 -3.702 -3.662 1.00 88.44 78 LYS A O 1
ATOM 617 N N . ALA A 1 79 ? 12.394 -5.072 -5.425 1.00 84.31 79 ALA A N 1
ATOM 618 C CA . ALA A 1 79 ? 11.077 -5.689 -5.321 1.00 84.31 79 ALA A CA 1
ATOM 619 C C . ALA A 1 79 ? 10.918 -6.477 -4.006 1.00 84.31 79 ALA A C 1
ATOM 621 O O . ALA A 1 79 ? 9.873 -6.398 -3.357 1.00 84.31 79 ALA A O 1
ATOM 622 N N . GLU A 1 80 ? 11.961 -7.187 -3.567 1.00 87.38 80 GLU A N 1
ATOM 623 C CA . GLU A 1 80 ? 11.987 -7.872 -2.269 1.00 87.38 80 GLU A CA 1
ATOM 624 C C . GLU A 1 80 ? 11.894 -6.879 -1.096 1.00 87.38 80 GLU A C 1
ATOM 626 O O . GLU A 1 80 ? 11.045 -7.061 -0.218 1.00 87.38 80 GLU A O 1
ATOM 631 N N . GLU A 1 81 ? 12.672 -5.788 -1.116 1.00 87.81 81 GLU A N 1
ATOM 632 C CA . GLU A 1 81 ? 12.610 -4.710 -0.112 1.00 87.81 81 GLU A CA 1
ATOM 633 C C . GLU A 1 81 ? 11.204 -4.100 -0.007 1.00 87.81 81 GLU A C 1
ATOM 635 O O . GLU A 1 81 ? 10.661 -3.943 1.092 1.00 87.81 81 GLU A O 1
ATOM 640 N N . VAL A 1 82 ? 10.588 -3.777 -1.149 1.00 83.62 82 VAL A N 1
ATOM 641 C CA . VAL A 1 82 ? 9.215 -3.250 -1.204 1.00 83.62 82 VAL A CA 1
ATOM 642 C C . VAL A 1 82 ? 8.227 -4.285 -0.663 1.00 83.62 82 VAL A C 1
ATOM 644 O O . VAL A 1 82 ? 7.338 -3.951 0.123 1.00 83.62 82 VAL A O 1
ATOM 647 N N . GLY A 1 83 ? 8.402 -5.559 -1.017 1.00 86.25 83 GLY A N 1
ATOM 648 C CA . GLY A 1 83 ? 7.591 -6.659 -0.504 1.00 86.25 83 GLY A CA 1
ATOM 649 C C . GLY A 1 83 ? 7.676 -6.814 1.018 1.00 86.25 83 GLY A C 1
ATOM 650 O O . GLY A 1 83 ? 6.666 -7.061 1.681 1.00 86.25 83 GLY A O 1
ATOM 651 N N . GLU A 1 84 ? 8.858 -6.651 1.609 1.00 90.00 84 GLU A N 1
ATOM 652 C CA . GLU A 1 84 ? 9.029 -6.628 3.063 1.00 90.00 84 GLU A CA 1
ATOM 653 C C . GLU A 1 84 ? 8.391 -5.405 3.718 1.00 90.00 84 GLU A C 1
ATOM 655 O O . GLU A 1 84 ? 7.677 -5.554 4.713 1.00 90.00 84 GLU A O 1
ATOM 660 N N . ALA A 1 85 ? 8.597 -4.213 3.156 1.00 87.56 85 ALA A N 1
ATOM 661 C CA . ALA A 1 85 ? 7.993 -2.985 3.661 1.00 87.56 85 ALA A CA 1
ATOM 662 C C . ALA A 1 85 ? 6.458 -3.081 3.673 1.00 87.56 85 ALA A C 1
ATOM 664 O O . ALA A 1 85 ? 5.827 -2.775 4.685 1.00 87.56 85 ALA A O 1
ATOM 665 N N . ASN A 1 86 ? 5.863 -3.612 2.601 1.00 84.31 86 ASN A N 1
ATOM 666 C CA . ASN A 1 86 ? 4.421 -3.834 2.503 1.00 84.31 86 ASN A CA 1
ATOM 667 C C . ASN A 1 86 ? 3.912 -4.848 3.535 1.00 84.31 86 ASN A C 1
ATOM 669 O O . ASN A 1 86 ? 2.860 -4.642 4.143 1.00 84.31 86 ASN A O 1
ATOM 673 N N . ARG A 1 87 ? 4.663 -5.929 3.787 1.00 91.19 87 ARG A N 1
ATOM 674 C CA . ARG A 1 87 ? 4.328 -6.886 4.855 1.00 91.19 87 ARG A CA 1
ATOM 675 C C . ARG A 1 87 ? 4.332 -6.211 6.225 1.00 91.19 87 ARG A C 1
ATOM 677 O O . ARG A 1 87 ? 3.361 -6.348 6.965 1.00 91.19 87 ARG A O 1
ATOM 684 N N . ARG A 1 88 ? 5.366 -5.423 6.535 1.00 92.81 88 ARG A N 1
ATOM 685 C CA . ARG A 1 88 ? 5.445 -4.665 7.796 1.00 92.81 88 ARG A CA 1
ATOM 686 C C . ARG A 1 88 ? 4.296 -3.667 7.931 1.00 92.81 88 ARG A C 1
ATOM 688 O O . ARG A 1 88 ? 3.682 -3.595 8.991 1.00 92.81 88 ARG A O 1
ATOM 695 N N . ALA A 1 89 ? 3.961 -2.948 6.862 1.00 88.56 89 ALA A N 1
ATOM 696 C CA . ALA A 1 89 ? 2.840 -2.013 6.851 1.00 88.56 89 ALA A CA 1
ATOM 697 C C . ALA A 1 89 ? 1.503 -2.711 7.156 1.00 88.56 89 ALA A C 1
ATOM 699 O O . ALA A 1 89 ? 0.724 -2.221 7.974 1.00 88.56 89 ALA A O 1
ATOM 700 N N . ARG A 1 90 ? 1.258 -3.890 6.567 1.00 89.88 90 ARG A N 1
ATOM 701 C CA . ARG A 1 90 ? 0.054 -4.693 6.840 1.00 89.88 90 ARG A CA 1
ATOM 702 C C . ARG A 1 90 ? -0.025 -5.149 8.297 1.00 89.88 90 ARG A C 1
ATOM 704 O O . ARG A 1 90 ? -1.102 -5.083 8.889 1.00 89.88 90 ARG A O 1
ATOM 711 N N . GLU A 1 91 ? 1.089 -5.579 8.884 1.00 93.38 91 GLU A N 1
ATOM 712 C CA . GLU A 1 91 ? 1.134 -5.961 10.301 1.00 93.38 91 GLU A CA 1
ATOM 713 C C . GLU A 1 91 ? 0.884 -4.762 11.228 1.00 93.38 91 GLU A C 1
ATOM 715 O O . GLU A 1 91 ? 0.049 -4.844 12.129 1.00 93.38 91 GLU A O 1
ATOM 720 N N . LEU A 1 92 ? 1.496 -3.606 10.950 1.00 93.00 92 LEU A N 1
ATOM 721 C CA . LEU A 1 92 ? 1.224 -2.369 11.692 1.00 93.00 92 LEU A CA 1
ATOM 722 C C . LEU A 1 92 ? -0.251 -1.956 11.602 1.00 93.00 92 LEU A C 1
ATOM 724 O O . LEU A 1 92 ? -0.856 -1.584 12.605 1.00 93.00 92 LEU A O 1
ATOM 728 N N . GLN A 1 93 ? -0.869 -2.079 10.426 1.00 91.19 93 GLN A N 1
ATOM 729 C CA . GLN A 1 93 ? -2.290 -1.779 10.249 1.00 91.19 93 GLN A CA 1
ATOM 730 C C . GLN A 1 93 ? -3.197 -2.739 11.036 1.00 91.19 93 GLN A C 1
ATOM 732 O O . GLN A 1 93 ? -4.262 -2.339 11.510 1.00 91.19 93 GLN A O 1
ATOM 737 N N . LYS A 1 94 ? -2.818 -4.016 11.181 1.00 93.25 94 LYS A N 1
ATOM 738 C CA . LYS A 1 94 ? -3.539 -4.954 12.059 1.00 93.25 94 LYS A CA 1
ATOM 739 C C . LYS A 1 94 ? -3.417 -4.537 13.524 1.00 93.25 94 LYS A C 1
ATOM 741 O O . LYS A 1 94 ? -4.441 -4.459 14.198 1.00 93.25 94 LYS A O 1
ATOM 746 N N . ALA A 1 95 ? -2.209 -4.211 13.982 1.00 93.38 95 AL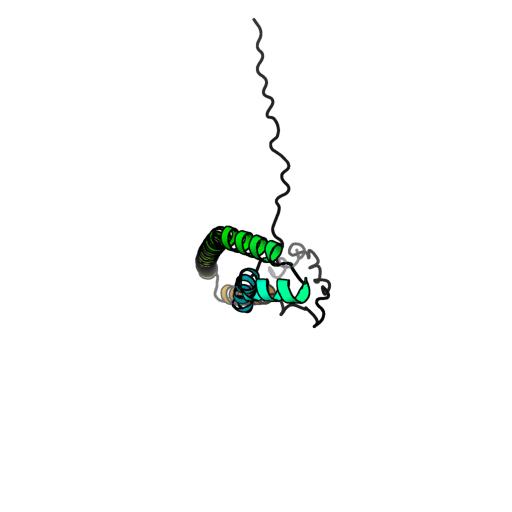A A N 1
ATOM 747 C CA . ALA A 1 95 ? -1.973 -3.766 15.354 1.00 93.38 95 ALA A CA 1
ATOM 748 C C . ALA A 1 95 ? -2.771 -2.494 15.690 1.00 93.38 95 ALA A C 1
ATOM 750 O O . ALA A 1 95 ? -3.445 -2.442 16.715 1.00 93.38 95 ALA A O 1
ATOM 751 N N . LEU A 1 96 ? -2.782 -1.508 14.786 1.00 93.62 96 LEU A N 1
ATOM 752 C CA . LEU A 1 96 ? -3.575 -0.285 14.946 1.00 93.62 96 LEU A CA 1
ATOM 753 C C . LEU A 1 96 ? -5.077 -0.569 15.058 1.00 93.62 96 LEU A C 1
ATOM 755 O O . LEU A 1 96 ? -5.732 -0.012 15.933 1.00 93.62 96 LEU A O 1
ATOM 759 N N . ARG A 1 97 ? -5.620 -1.465 14.221 1.00 92.19 97 ARG A N 1
ATOM 760 C CA . ARG A 1 97 ? -7.035 -1.865 14.305 1.00 92.19 97 ARG A CA 1
ATOM 761 C C . ARG A 1 97 ? -7.370 -2.536 15.635 1.00 92.19 97 ARG A C 1
ATOM 763 O O . ARG A 1 97 ? -8.435 -2.272 16.180 1.00 92.19 97 ARG A O 1
ATOM 770 N N . SER A 1 98 ? -6.470 -3.368 16.158 1.00 95.62 98 SER A N 1
ATOM 771 C CA . SER A 1 98 ? -6.646 -3.988 17.476 1.00 95.62 98 SER A CA 1
ATOM 772 C C . SER A 1 98 ? -6.699 -2.933 18.581 1.00 95.62 98 SER A C 1
ATOM 774 O O . SER A 1 98 ? -7.641 -2.917 19.364 1.00 95.62 98 SER A O 1
ATOM 776 N N . LEU A 1 99 ? -5.743 -1.998 18.596 1.00 96.19 99 LEU A N 1
ATOM 777 C CA . LEU A 1 99 ? -5.706 -0.916 19.587 1.00 96.19 99 LEU A CA 1
ATOM 778 C C . LEU A 1 99 ? -6.950 -0.023 19.521 1.00 96.19 99 LEU A C 1
ATOM 780 O O . LEU A 1 99 ? -7.465 0.411 20.549 1.00 96.19 99 LEU A O 1
ATOM 784 N N . GLU A 1 100 ? -7.444 0.249 18.314 1.00 94.81 100 GLU A N 1
ATOM 785 C CA . GLU A 1 100 ? -8.675 1.006 18.113 1.00 94.81 100 GLU A CA 1
ATOM 786 C C . GLU A 1 100 ? -9.898 0.272 18.685 1.00 94.81 100 GLU A C 1
ATOM 788 O O . GLU A 1 100 ? -10.746 0.900 19.321 1.00 94.81 100 GLU A O 1
ATOM 793 N N . MET A 1 101 ? -9.989 -1.048 18.495 1.00 95.25 101 MET A N 1
ATOM 794 C CA . MET A 1 101 ? -11.053 -1.866 19.087 1.00 95.25 101 MET A CA 1
ATOM 795 C C . MET A 1 101 ? -10.993 -1.844 20.618 1.00 95.25 101 MET A C 1
ATOM 797 O O . MET A 1 101 ? -12.009 -1.549 21.248 1.00 95.25 101 MET A O 1
ATOM 801 N N . ASP A 1 102 ? -9.810 -2.047 21.201 1.00 97.12 102 ASP A N 1
ATOM 802 C CA . ASP A 1 102 ? -9.615 -2.024 22.655 1.00 97.12 102 ASP A CA 1
ATOM 803 C C . ASP A 1 102 ? -9.993 -0.661 23.256 1.00 97.12 102 ASP A C 1
ATOM 805 O O . ASP A 1 102 ? -10.620 -0.572 24.315 1.00 97.12 102 ASP A O 1
ATOM 809 N N . LEU A 1 103 ? -9.626 0.434 22.580 1.00 97.00 103 LEU A N 1
ATOM 810 C CA . LEU A 1 103 ? -9.985 1.786 23.006 1.00 97.00 103 LEU A CA 1
ATOM 811 C C . LEU A 1 103 ? -11.503 1.996 22.980 1.00 97.00 103 LEU A C 1
ATOM 813 O O . LEU A 1 103 ? -12.065 2.538 23.933 1.00 97.00 103 LEU A O 1
ATOM 817 N N . ARG A 1 104 ? -12.176 1.557 21.911 1.00 96.12 104 ARG A N 1
ATOM 818 C CA . ARG A 1 104 ? -13.639 1.654 21.791 1.00 96.12 104 ARG A CA 1
ATOM 819 C C . ARG A 1 104 ? -14.343 0.864 22.888 1.00 96.12 104 ARG A C 1
ATOM 821 O O . ARG A 1 104 ? -15.312 1.364 23.451 1.00 96.12 104 ARG A O 1
ATOM 828 N N . GLU A 1 105 ? -13.849 -0.325 23.224 1.00 97.94 105 GLU A N 1
ATOM 829 C CA . GLU A 1 105 ? -14.402 -1.130 24.313 1.00 97.94 105 GLU A CA 1
ATOM 830 C C . GLU A 1 105 ? -14.250 -0.431 25.669 1.00 97.94 105 GLU A C 1
ATOM 832 O O . GLU A 1 105 ? -15.221 -0.329 26.420 1.00 97.94 105 GLU A O 1
ATOM 837 N N . LYS A 1 106 ? -13.074 0.145 25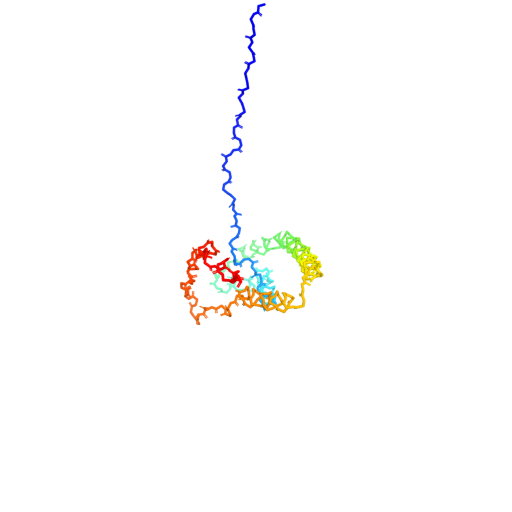.950 1.00 97.75 106 LYS A N 1
ATOM 838 C CA . LYS A 1 106 ? -12.838 0.924 27.177 1.00 97.75 106 LYS A CA 1
ATOM 839 C C . LYS A 1 106 ? -13.761 2.136 27.290 1.00 97.75 106 LYS A C 1
ATOM 841 O O . LYS A 1 106 ? -14.285 2.392 28.370 1.00 97.75 106 LYS A O 1
ATOM 846 N N . ILE A 1 107 ? -13.989 2.857 26.189 1.00 97.56 107 ILE A N 1
AT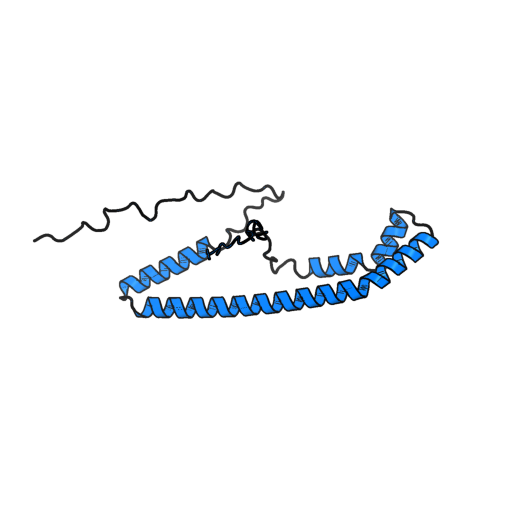OM 847 C CA . ILE A 1 107 ? -14.956 3.966 26.151 1.00 97.56 107 ILE A CA 1
ATOM 848 C C . ILE A 1 107 ? -16.363 3.432 26.442 1.00 97.56 107 ILE A C 1
ATOM 850 O O . ILE A 1 107 ? -17.034 3.931 27.342 1.00 97.56 107 ILE A O 1
ATOM 854 N N . ARG A 1 108 ? -16.787 2.380 25.732 1.00 97.50 108 ARG A N 1
ATOM 855 C CA . ARG A 1 108 ? -18.114 1.763 25.864 1.00 97.50 108 ARG A CA 1
ATOM 856 C C . ARG A 1 108 ? -18.392 1.253 27.280 1.00 97.50 108 ARG A C 1
ATOM 858 O O . ARG A 1 108 ? -19.527 1.346 27.743 1.00 97.50 108 ARG A O 1
ATOM 865 N N . ALA A 1 109 ? -17.382 0.736 27.979 1.00 98.06 109 ALA A N 1
ATOM 866 C CA . ALA A 1 109 ? -17.511 0.224 29.342 1.00 98.06 109 ALA A CA 1
ATOM 867 C C . ALA A 1 109 ? -17.935 1.302 30.359 1.00 98.06 109 ALA A C 1
ATOM 869 O O . ALA A 1 109 ? -18.628 0.980 31.321 1.00 98.06 109 ALA A O 1
ATOM 870 N N . GLY A 1 110 ? -17.569 2.569 30.128 1.00 97.00 110 GLY A N 1
ATOM 871 C CA . GLY A 1 110 ? -17.923 3.701 30.994 1.00 97.00 110 GLY A CA 1
ATOM 872 C C . GLY A 1 110 ? -19.294 4.333 30.725 1.00 97.00 110 GLY A C 1
ATOM 873 O O . GLY A 1 110 ? -19.652 5.296 31.398 1.00 97.00 110 GLY A O 1
ATOM 874 N N . LEU A 1 111 ? -20.049 3.836 29.741 1.00 97.44 111 LEU A N 1
ATOM 875 C CA . LEU A 1 111 ? -21.326 4.415 29.309 1.00 97.44 111 LEU A CA 1
ATOM 876 C C . LEU A 1 111 ? -22.536 3.715 29.950 1.00 97.44 111 LEU A C 1
ATOM 878 O O . LEU A 1 111 ? -22.489 2.519 30.261 1.00 97.44 111 LEU A O 1
ATOM 882 N N . THR A 1 112 ? -23.658 4.433 30.079 1.00 98.31 112 THR A N 1
ATOM 883 C CA . THR A 1 112 ? -24.962 3.810 30.387 1.00 98.31 112 THR A CA 1
ATOM 884 C C . THR A 1 112 ? -25.459 2.968 29.210 1.00 98.31 112 THR A C 1
ATOM 886 O O . THR A 1 112 ? -24.939 3.068 28.099 1.00 98.31 112 THR A O 1
ATOM 889 N N . ASN A 1 113 ? -26.481 2.137 29.421 1.00 97.62 113 ASN A N 1
ATOM 890 C CA . ASN A 1 113 ? -27.004 1.271 28.360 1.00 97.62 113 ASN A CA 1
ATOM 891 C C . ASN A 1 113 ? -27.531 2.075 27.159 1.00 97.62 113 ASN A C 1
ATOM 893 O O . ASN A 1 113 ? -27.156 1.789 26.027 1.00 97.62 113 ASN A O 1
ATOM 897 N N . GLU A 1 114 ? -28.281 3.150 27.399 1.00 97.00 114 GLU A N 1
ATOM 898 C CA . GLU A 1 114 ? -28.811 4.023 26.342 1.00 97.00 114 GLU A CA 1
ATOM 899 C C . GLU A 1 114 ? -27.690 4.771 25.598 1.00 97.00 114 GLU A C 1
ATOM 901 O O . GLU A 1 114 ? -27.782 5.048 24.401 1.00 97.00 114 GLU A O 1
ATOM 906 N N . GLN A 1 115 ? -26.606 5.121 26.298 1.00 97.50 115 GLN A N 1
ATOM 907 C CA . GLN A 1 115 ? -25.436 5.756 25.690 1.00 97.50 115 GLN A CA 1
ATOM 908 C C . GLN A 1 115 ? -24.628 4.771 24.835 1.00 97.50 115 GLN A C 1
ATOM 910 O O . GLN A 1 115 ? -24.117 5.172 23.789 1.00 97.50 115 GLN A O 1
ATOM 915 N N . LYS A 1 116 ? -24.532 3.497 25.246 1.00 98.19 116 LYS A N 1
ATOM 916 C CA . LYS A 1 116 ? -23.865 2.437 24.469 1.00 98.19 116 LYS A CA 1
ATOM 917 C C . LYS A 1 116 ? -24.531 2.240 23.114 1.00 98.19 116 LYS A C 1
ATOM 919 O O . LYS A 1 116 ? -23.822 2.189 22.119 1.00 98.19 116 LYS A O 1
ATOM 924 N N . GLU A 1 117 ? -25.861 2.210 23.062 1.00 97.38 117 GLU A N 1
ATOM 925 C CA . GLU A 1 117 ? -26.604 2.077 21.799 1.00 97.38 117 GLU A CA 1
ATOM 926 C C . GLU A 1 117 ? -26.266 3.214 20.823 1.00 97.38 117 GLU A C 1
ATOM 928 O O . GLU A 1 117 ? -25.870 2.969 19.684 1.00 97.38 117 GLU A O 1
ATOM 933 N N . ARG A 1 118 ? -26.306 4.469 21.293 1.00 97.19 118 ARG A N 1
ATOM 934 C CA . ARG A 1 118 ? -25.951 5.640 20.468 1.00 97.19 118 ARG A CA 1
ATOM 935 C C . ARG A 1 118 ? -24.486 5.633 20.032 1.00 97.19 118 ARG A C 1
ATOM 937 O O . ARG A 1 118 ? -24.171 6.063 18.923 1.00 97.19 118 ARG A O 1
ATOM 944 N N . PHE A 1 119 ? -23.588 5.181 20.906 1.00 96.81 119 PHE A N 1
ATOM 945 C CA . PHE A 1 119 ? -22.168 5.050 20.592 1.00 96.81 119 PHE A CA 1
ATOM 946 C C . PHE A 1 119 ? -21.934 3.989 19.511 1.00 96.81 119 PHE A C 1
ATOM 948 O O . PHE A 1 119 ? -21.227 4.256 18.539 1.00 96.81 119 PHE A O 1
ATOM 955 N N . ASP A 1 120 ? -22.569 2.824 19.640 1.00 95.50 120 ASP A N 1
ATOM 956 C CA . ASP A 1 120 ? -22.457 1.723 18.686 1.00 95.50 120 ASP A CA 1
ATOM 957 C C . ASP A 1 120 ? -22.997 2.152 17.300 1.00 95.50 120 ASP A C 1
ATOM 959 O O . ASP A 1 120 ? -22.326 1.950 16.283 1.00 95.50 120 ASP A O 1
ATOM 963 N N . GLU A 1 121 ? -24.133 2.859 17.245 1.00 95.56 121 GLU A N 1
ATOM 964 C CA . GLU A 1 121 ? -24.663 3.452 16.005 1.00 95.56 121 GLU A CA 1
ATOM 965 C C . GLU A 1 121 ? -23.711 4.478 15.374 1.00 95.56 121 GLU A C 1
ATOM 967 O O . GLU A 1 121 ? -23.477 4.461 14.161 1.00 95.56 121 GLU A O 1
ATOM 972 N N . MET A 1 122 ? -23.144 5.380 16.183 1.00 95.88 122 MET A N 1
ATOM 973 C CA . MET A 1 122 ? -22.189 6.387 15.714 1.00 95.88 122 MET A CA 1
ATOM 974 C C . MET A 1 122 ? -20.953 5.723 15.100 1.00 95.88 122 MET A C 1
ATOM 976 O O . MET A 1 122 ? -20.513 6.114 14.017 1.00 95.88 122 MET A O 1
ATOM 980 N N . VAL A 1 123 ? -20.415 4.696 15.759 1.00 94.00 123 VAL A N 1
ATOM 981 C CA . VAL A 1 123 ? -19.251 3.944 15.282 1.00 94.00 123 VAL A CA 1
ATOM 982 C C . VAL A 1 123 ? -19.539 3.254 13.944 1.00 94.00 123 VAL A C 1
ATOM 984 O O . VAL A 1 123 ? -18.686 3.277 13.050 1.00 94.00 123 VAL A O 1
ATOM 987 N N . ILE A 1 124 ? -20.731 2.672 13.777 1.00 93.00 124 ILE A N 1
ATOM 988 C CA . ILE A 1 124 ? -21.159 2.063 12.509 1.00 93.00 124 ILE A CA 1
ATOM 989 C C . ILE A 1 124 ? -21.216 3.122 11.403 1.00 93.00 124 ILE A C 1
ATOM 991 O O . ILE A 1 124 ? -20.573 2.947 10.368 1.00 93.00 124 ILE A O 1
ATOM 995 N N . ARG A 1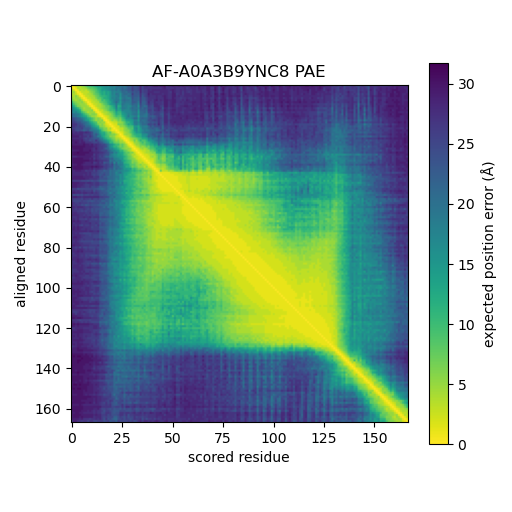 125 ? -21.881 4.259 11.646 1.00 89.44 125 ARG A N 1
ATOM 996 C CA . ARG A 1 125 ? -21.980 5.354 10.663 1.00 89.44 125 ARG A CA 1
ATOM 997 C C . ARG A 1 125 ? -20.616 5.914 10.274 1.00 89.44 125 ARG A C 1
ATOM 999 O O . ARG A 1 125 ? -20.362 6.155 9.098 1.00 89.44 125 ARG A O 1
ATOM 1006 N N . MET A 1 126 ? -19.706 6.088 11.235 1.00 87.50 126 MET A N 1
ATOM 1007 C CA . MET A 1 126 ? -18.332 6.513 10.941 1.00 87.50 126 MET A CA 1
ATOM 1008 C C . MET A 1 126 ? -17.625 5.508 10.030 1.00 87.50 126 MET A C 1
ATOM 1010 O O . MET A 1 126 ? -16.951 5.907 9.083 1.00 87.50 126 MET A O 1
ATOM 1014 N N . ARG A 1 127 ? -17.801 4.203 10.270 1.00 85.94 127 ARG A N 1
ATOM 1015 C CA . ARG A 1 127 ? -17.215 3.155 9.424 1.00 85.94 127 ARG A CA 1
ATOM 1016 C C . ARG A 1 127 ? -17.786 3.165 8.007 1.00 85.94 127 ARG A C 1
ATOM 1018 O O . ARG A 1 127 ? -17.039 2.939 7.058 1.00 85.94 127 ARG A O 1
ATOM 1025 N N . GLU A 1 128 ? -19.082 3.408 7.862 1.00 85.12 128 GLU A N 1
ATOM 1026 C CA . GLU A 1 128 ? -19.756 3.495 6.564 1.00 85.12 128 GLU A CA 1
ATOM 1027 C C . GLU A 1 128 ? -19.339 4.743 5.782 1.00 85.12 128 GLU A C 1
ATOM 1029 O O . GLU A 1 128 ? -19.065 4.638 4.592 1.00 85.12 128 GLU A O 1
ATOM 1034 N N . ASN A 1 129 ? -19.177 5.884 6.457 1.00 81.00 129 ASN A N 1
ATOM 1035 C CA . ASN A 1 129 ? -18.698 7.127 5.844 1.00 81.00 129 ASN A CA 1
ATOM 1036 C C . ASN A 1 129 ? -17.210 7.073 5.459 1.00 81.00 129 ASN A C 1
ATOM 1038 O O . ASN A 1 129 ? -16.784 7.749 4.524 1.00 81.00 129 ASN A O 1
ATOM 1042 N N . LEU A 1 130 ? -16.407 6.296 6.194 1.00 74.81 130 LEU A N 1
ATOM 1043 C CA . LEU A 1 130 ? -14.982 6.093 5.915 1.00 74.81 130 LEU A CA 1
ATOM 1044 C C . LEU A 1 130 ? -14.717 4.985 4.901 1.00 74.81 130 LEU A C 1
ATOM 1046 O O . LEU A 1 130 ? -13.618 4.930 4.345 1.00 74.81 130 LEU A O 1
ATOM 1050 N N . ARG A 1 131 ? -15.691 4.105 4.638 1.00 68.88 131 ARG A N 1
ATOM 1051 C CA . ARG A 1 131 ? -15.628 3.286 3.432 1.00 68.88 131 ARG A CA 1
ATOM 1052 C C . ARG A 1 131 ? -15.628 4.276 2.272 1.00 68.88 131 ARG A C 1
ATOM 1054 O O . ARG A 1 131 ? -16.595 5.026 2.160 1.00 68.88 131 ARG A O 1
ATOM 1061 N N . PRO A 1 132 ? -14.574 4.325 1.434 1.00 59.16 132 PRO A N 1
ATOM 1062 C CA . PRO A 1 132 ? -14.656 5.109 0.217 1.00 59.16 132 PRO A CA 1
ATOM 1063 C C . PRO A 1 132 ? -15.922 4.628 -0.482 1.00 59.16 132 PRO A C 1
ATOM 1065 O O . PRO A 1 132 ? -16.039 3.436 -0.783 1.00 59.16 132 PRO A O 1
ATOM 1068 N N . ALA A 1 133 ? -16.913 5.519 -0.621 1.00 56.91 133 ALA A N 1
ATOM 1069 C CA . ALA A 1 133 ? -18.066 5.264 -1.466 1.00 56.91 133 ALA A CA 1
ATOM 1070 C C . ALA A 1 133 ? -17.475 4.693 -2.746 1.00 56.91 133 ALA A C 1
ATOM 1072 O O . ALA A 1 133 ? -16.587 5.354 -3.289 1.00 56.91 133 ALA A O 1
ATOM 1073 N N . LYS A 1 134 ? -17.837 3.440 -3.095 1.00 53.97 134 LYS A N 1
ATOM 1074 C CA . LYS A 1 134 ? -17.382 2.718 -4.299 1.00 53.97 134 LYS A CA 1
ATOM 1075 C C . LYS A 1 134 ? -17.016 3.767 -5.329 1.00 53.97 134 LYS A C 1
ATOM 1077 O O . LYS A 1 134 ? -17.919 4.503 -5.726 1.00 53.97 134 LYS A O 1
ATOM 1082 N N . ALA A 1 135 ? -15.715 3.929 -5.569 1.00 49.97 135 ALA A N 1
ATOM 1083 C CA . ALA A 1 135 ? -15.186 5.171 -6.102 1.00 49.97 135 ALA A CA 1
ATOM 1084 C C . ALA A 1 135 ? -16.059 5.656 -7.269 1.00 49.97 135 ALA A C 1
ATOM 1086 O O . ALA A 1 135 ? -16.389 4.838 -8.133 1.00 49.97 135 ALA A O 1
ATOM 1087 N N . PRO A 1 136 ? -16.474 6.935 -7.302 1.00 47.00 136 PRO A N 1
ATOM 1088 C CA . PRO A 1 136 ? -17.259 7.484 -8.396 1.00 47.00 136 PRO A CA 1
ATOM 1089 C C . PRO A 1 136 ? -16.352 7.688 -9.619 1.00 47.00 136 PRO A C 1
ATOM 1091 O O . PRO A 1 136 ? -16.312 8.755 -10.214 1.00 47.00 136 PRO A O 1
ATOM 1094 N N . PHE A 1 137 ? -15.564 6.681 -9.984 1.00 47.78 137 PHE A N 1
ATOM 1095 C CA . PHE A 1 137 ? -14.931 6.640 -11.282 1.00 47.78 137 PHE A CA 1
ATOM 1096 C C . PHE A 1 137 ? -16.003 6.150 -12.246 1.00 47.78 137 PHE A C 1
ATOM 1098 O O . PHE A 1 137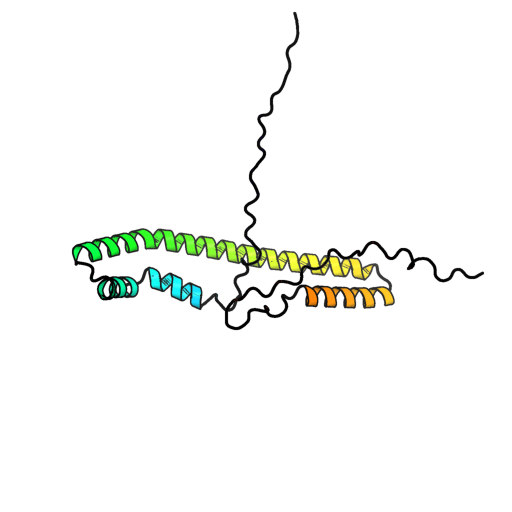 ? -16.366 4.973 -12.268 1.00 47.78 137 PHE A O 1
ATOM 1105 N N . GLY A 1 138 ? -16.543 7.075 -13.039 1.00 49.22 138 GLY A N 1
ATOM 1106 C CA . GLY A 1 138 ? -17.199 6.685 -14.278 1.00 49.22 138 GLY A CA 1
ATOM 1107 C C . GLY A 1 138 ? -16.222 5.867 -15.141 1.00 49.22 138 GLY A C 1
ATOM 1108 O O . GLY A 1 138 ? -15.008 5.950 -14.938 1.00 49.22 138 GLY A O 1
ATOM 1109 N N . PRO A 1 139 ? -16.702 5.118 -16.147 1.00 50.66 139 PRO A N 1
ATOM 1110 C CA . PRO A 1 139 ? -15.878 4.260 -17.014 1.00 50.66 139 PRO A CA 1
ATOM 1111 C C . PRO A 1 139 ? -14.754 4.980 -17.797 1.00 50.66 139 PRO A C 1
ATOM 1113 O O . PRO A 1 139 ? -14.094 4.358 -18.621 1.00 50.66 139 PRO A O 1
ATOM 1116 N N . LYS A 1 140 ? -14.530 6.283 -17.572 1.00 55.28 140 LYS A N 1
ATOM 1117 C CA . LYS A 1 140 ? -13.557 7.136 -18.266 1.00 55.28 140 LYS A CA 1
ATOM 1118 C C . LYS A 1 140 ? -12.529 7.834 -17.363 1.00 55.28 140 LYS A C 1
ATOM 1120 O O . LYS A 1 140 ? -11.750 8.627 -17.873 1.00 55.28 140 LYS A O 1
ATOM 1125 N N . GLY A 1 141 ? -12.502 7.572 -16.053 1.00 54.06 141 GLY A N 1
ATOM 1126 C CA . GLY A 1 141 ? -11.486 8.170 -15.171 1.00 54.06 141 GLY A CA 1
ATOM 1127 C C . GLY A 1 141 ? -11.616 9.686 -14.962 1.00 54.06 141 GLY A C 1
ATOM 1128 O O . GLY A 1 141 ? -10.665 10.322 -14.513 1.00 54.06 141 GLY A O 1
ATOM 1129 N N . GLU A 1 142 ? -12.776 10.279 -15.258 1.00 50.53 142 GLU A N 1
ATOM 1130 C CA . GLU A 1 142 ? -13.064 11.659 -14.858 1.00 50.53 142 GLU A CA 1
ATOM 1131 C C . GLU A 1 142 ? -13.162 11.724 -13.329 1.00 50.53 142 GLU A C 1
ATOM 1133 O O . GLU A 1 142 ? -13.945 10.992 -12.715 1.00 50.53 142 GLU A O 1
ATOM 1138 N N . LEU A 1 143 ? -12.342 12.588 -12.713 1.00 48.88 143 LEU A N 1
ATOM 1139 C CA . LEU A 1 143 ? -12.508 12.991 -11.320 1.00 48.88 143 LEU A CA 1
ATOM 1140 C C . LEU A 1 143 ? -13.901 13.614 -11.194 1.00 48.88 143 LEU A C 1
ATOM 1142 O O . LEU A 1 143 ? -14.099 14.772 -11.551 1.00 48.88 143 LEU A O 1
ATOM 1146 N N . LEU A 1 144 ? -14.870 12.856 -10.684 1.00 53.66 144 LEU A N 1
ATOM 1147 C CA . LEU A 1 144 ? -16.070 13.467 -10.136 1.00 53.66 144 LEU A CA 1
ATOM 1148 C C . LEU A 1 144 ? -15.611 14.334 -8.967 1.00 53.66 144 LEU A C 1
ATOM 1150 O O . LEU A 1 144 ? -14.976 13.817 -8.042 1.00 53.66 144 LEU A O 1
ATOM 1154 N N . ASP A 1 145 ? -15.879 15.640 -9.064 1.00 54.56 145 ASP A N 1
ATOM 1155 C CA . ASP A 1 145 ? -15.623 16.623 -8.017 1.00 54.56 145 ASP A CA 1
ATOM 1156 C C . ASP A 1 145 ? -16.032 16.010 -6.685 1.00 54.56 145 ASP A C 1
ATOM 1158 O O . ASP A 1 145 ? -17.213 15.794 -6.396 1.00 54.56 145 ASP A O 1
ATOM 1162 N N . ARG A 1 146 ? -15.020 15.635 -5.898 1.00 52.16 146 ARG A N 1
ATOM 1163 C CA . ARG A 1 146 ? -15.228 15.097 -4.562 1.00 52.16 146 ARG A CA 1
ATOM 1164 C C . ARG A 1 146 ? -16.085 16.147 -3.865 1.00 52.16 146 ARG A C 1
ATOM 1166 O O . ARG A 1 146 ? -15.654 17.303 -3.877 1.00 52.16 146 ARG A O 1
ATOM 1173 N N . PRO A 1 147 ? -17.255 15.809 -3.292 1.00 48.78 147 PRO A N 1
ATOM 1174 C CA . PRO A 1 147 ? -17.990 16.784 -2.510 1.00 48.78 147 PRO A CA 1
ATOM 1175 C C . PRO A 1 147 ? -16.993 17.326 -1.491 1.00 48.78 147 PRO A C 1
ATOM 1177 O O . PRO A 1 147 ? -16.469 16.569 -0.666 1.00 48.78 147 PRO A O 1
ATOM 1180 N N . GLN A 1 148 ? -16.624 18.604 -1.639 1.00 52.25 148 GLN A N 1
ATOM 1181 C CA . GLN A 1 148 ? -15.925 19.312 -0.587 1.00 52.25 148 GLN A CA 1
ATOM 1182 C C . GLN A 1 148 ? -16.882 19.171 0.576 1.00 52.25 148 GLN A C 1
ATOM 1184 O O . GLN A 1 148 ? -17.971 19.733 0.527 1.00 52.25 148 GLN A O 1
ATOM 1189 N N . PHE A 1 149 ? -16.534 18.335 1.554 1.00 50.97 149 PHE A N 1
ATOM 1190 C CA . PHE A 1 149 ? -17.211 18.387 2.831 1.00 50.97 149 PHE A CA 1
ATOM 1191 C C . PHE A 1 149 ? -17.124 19.858 3.231 1.00 50.97 149 PHE A C 1
ATOM 1193 O O . PHE A 1 149 ? -15.998 20.334 3.432 1.00 50.97 149 PHE A O 1
ATOM 1200 N N . PRO A 1 150 ? -18.241 20.611 3.260 1.00 48.44 150 PRO A N 1
ATOM 1201 C CA . PRO A 1 150 ? -18.174 21.919 3.866 1.00 48.44 150 PRO A CA 1
ATOM 1202 C C . PRO A 1 150 ? -17.637 21.675 5.283 1.00 48.44 150 PRO A C 1
ATOM 1204 O O . PRO A 1 150 ? -18.003 20.667 5.901 1.00 48.44 150 PRO A O 1
ATOM 1207 N N . PRO A 1 151 ? -16.710 22.501 5.791 1.00 48.94 151 PRO A N 1
ATOM 1208 C CA . PRO A 1 151 ? -16.297 22.435 7.184 1.00 48.94 151 PRO A CA 1
ATOM 1209 C C . PRO A 1 151 ? -17.496 22.831 8.059 1.00 48.94 151 PRO A C 1
ATOM 1211 O O . PRO A 1 151 ? -17.579 23.937 8.584 1.00 48.94 151 PRO A O 1
ATOM 1214 N N . GLU A 1 152 ? -18.491 21.956 8.172 1.00 50.28 152 GLU A N 1
ATOM 1215 C CA . GLU A 1 152 ? -19.665 22.179 8.993 1.00 50.28 152 GLU A CA 1
ATOM 1216 C C . GLU A 1 152 ? -19.322 21.827 10.434 1.00 50.28 152 GLU A C 1
ATOM 1218 O O . GLU A 1 152 ? -19.282 20.671 10.847 1.00 50.28 152 GLU A O 1
ATOM 1223 N N . ARG A 1 153 ? -19.029 22.889 11.189 1.00 53.62 153 ARG A N 1
ATOM 1224 C CA . ARG A 1 153 ? -19.878 23.332 12.306 1.00 53.62 153 ARG A CA 1
ATOM 1225 C C . ARG A 1 153 ? -20.411 22.239 13.243 1.00 53.62 153 ARG A C 1
ATOM 1227 O O . ARG A 1 153 ? -21.569 22.282 13.651 1.00 53.62 153 ARG A O 1
ATOM 1234 N N . TRP A 1 154 ? -19.562 21.328 13.704 1.00 54.72 154 TRP A N 1
ATOM 1235 C CA . TRP A 1 154 ? -19.901 20.526 14.887 1.00 54.72 154 TRP A CA 1
ATOM 1236 C C . TRP A 1 154 ? -19.982 21.371 16.179 1.00 54.72 154 TRP A C 1
ATOM 1238 O O . TRP A 1 154 ? -20.438 20.866 17.200 1.00 54.72 154 TRP A O 1
ATOM 1248 N N . GLU A 1 155 ? -19.601 22.657 16.139 1.00 55.81 155 GLU A N 1
ATOM 1249 C CA . GLU A 1 155 ? -19.534 23.543 17.314 1.00 55.81 155 GLU A CA 1
ATOM 1250 C C . GLU A 1 155 ? -20.713 24.520 17.497 1.00 55.81 155 GLU A C 1
ATOM 1252 O O . GLU A 1 155 ? -20.842 25.102 18.570 1.00 55.81 155 GLU A O 1
ATOM 1257 N N . GLU A 1 156 ? -21.638 24.675 16.544 1.00 48.75 156 GLU A N 1
ATOM 1258 C CA . GLU A 1 156 ? -22.759 25.625 16.690 1.00 48.75 156 GLU A CA 1
ATOM 1259 C C . GLU A 1 156 ? -24.116 24.924 16.798 1.00 48.75 156 GLU A C 1
ATOM 1261 O O . GLU A 1 156 ? -24.970 24.998 15.918 1.00 48.75 156 GLU A O 1
ATOM 1266 N N . ASN A 1 157 ? -24.358 24.259 17.926 1.00 54.69 157 ASN A N 1
ATOM 1267 C CA . ASN A 1 157 ? -25.731 24.117 18.407 1.00 54.69 157 ASN A CA 1
ATOM 1268 C C . ASN A 1 157 ? -25.789 24.321 19.931 1.00 54.69 157 ASN A C 1
ATOM 1270 O O . ASN A 1 157 ? -25.907 23.349 20.683 1.00 54.69 157 ASN A O 1
ATOM 1274 N N . PRO A 1 158 ? -25.684 25.580 20.408 1.00 57.31 158 PRO A N 1
ATOM 1275 C CA . PRO A 1 158 ? -25.729 25.912 21.836 1.00 57.31 158 PRO A CA 1
ATOM 1276 C C . PRO A 1 158 ? -27.080 25.596 22.505 1.00 57.31 158 PRO A C 1
ATOM 1278 O O . PRO A 1 158 ? -27.203 25.705 23.724 1.00 57.31 158 PRO A O 1
ATOM 1281 N N . ASP A 1 159 ? -28.089 25.165 21.743 1.00 60.03 159 ASP A N 1
ATOM 1282 C CA . ASP A 1 159 ? -29.458 24.983 22.230 1.00 60.03 159 ASP A CA 1
ATOM 1283 C C . ASP A 1 159 ? -29.779 23.553 22.710 1.00 60.03 159 ASP A C 1
ATOM 1285 O O . ASP A 1 159 ? -30.873 23.275 23.203 1.00 60.03 159 ASP A O 1
ATOM 1289 N N . ARG A 1 160 ? -28.816 22.617 22.647 1.00 55.72 160 ARG A N 1
ATOM 1290 C CA . ARG A 1 160 ? -29.011 21.250 23.182 1.00 55.72 160 ARG A CA 1
ATOM 1291 C C . ARG A 1 160 ? -28.890 21.142 24.709 1.00 55.72 160 ARG A C 1
ATOM 1293 O O . ARG A 1 160 ? -29.167 20.078 25.252 1.00 55.72 160 ARG A O 1
ATOM 1300 N N . GLY A 1 161 ? -28.527 22.223 25.405 1.00 54.34 161 GLY A N 1
ATOM 1301 C CA . GLY A 1 161 ? -28.393 22.258 26.870 1.00 54.34 161 GLY A CA 1
ATOM 1302 C C . GLY A 1 161 ? -29.591 22.831 27.639 1.00 54.34 161 GLY A C 1
ATOM 1303 O O . GLY A 1 161 ? -29.555 22.860 28.865 1.00 54.34 161 GLY A O 1
ATOM 1304 N N . ARG A 1 162 ? -30.645 23.311 26.962 1.00 57.69 162 ARG A N 1
ATOM 1305 C CA . ARG A 1 162 ? -31.730 24.090 27.593 1.00 57.69 162 ARG A CA 1
ATOM 1306 C C . ARG A 1 162 ? -33.120 23.474 27.440 1.00 57.69 162 ARG A C 1
ATOM 1308 O O . ARG A 1 162 ? -34.085 24.163 27.122 1.00 57.69 162 ARG A O 1
ATOM 1315 N N . ARG A 1 163 ? -33.279 22.178 27.712 1.00 56.12 163 ARG A N 1
ATOM 1316 C CA . ARG A 1 163 ? -34.622 21.637 27.972 1.00 56.12 163 ARG A CA 1
ATOM 1317 C C . ARG A 1 163 ? -34.654 20.799 29.245 1.00 56.12 163 ARG A C 1
ATOM 1319 O O . ARG A 1 163 ? -34.085 19.719 29.301 1.00 56.12 163 ARG A O 1
ATOM 1326 N N . GLN A 1 164 ? -35.439 21.332 30.183 1.00 51.00 164 GLN A N 1
ATOM 1327 C CA . GLN A 1 164 ? -36.092 20.686 31.324 1.00 51.00 164 GLN A CA 1
ATOM 1328 C C . GLN A 1 164 ? -35.294 20.610 32.634 1.00 51.00 164 GLN A C 1
ATOM 1330 O O . GLN A 1 164 ? -35.007 19.541 33.156 1.00 51.00 164 GLN A O 1
ATOM 1335 N N . GLN A 1 165 ?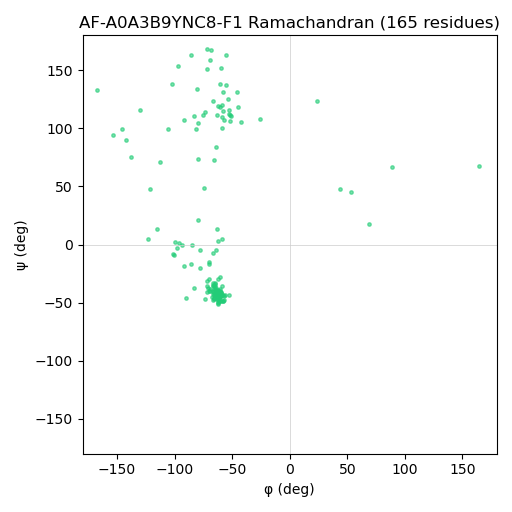 -35.042 21.779 33.224 1.00 51.22 165 GLN A N 1
ATOM 1336 C CA . GLN A 1 165 ? -35.383 21.957 34.636 1.00 51.22 165 GLN A CA 1
ATOM 1337 C C . GLN A 1 165 ? -36.628 22.846 34.679 1.00 51.22 165 GLN A C 1
ATOM 1339 O O . GLN A 1 165 ? -36.544 24.055 34.476 1.00 51.22 165 GLN A O 1
ATOM 1344 N N . THR A 1 166 ? -37.788 22.220 34.839 1.00 56.81 166 THR A N 1
ATOM 1345 C CA . THR A 1 166 ? -39.028 22.891 35.249 1.00 56.81 166 THR A CA 1
ATOM 1346 C C . THR A 1 166 ? -39.233 22.583 36.738 1.00 56.81 166 THR A C 1
ATOM 1348 O O . THR A 1 166 ? -38.933 21.453 37.130 1.00 56.81 166 THR A O 1
ATOM 1351 N N . PRO A 1 167 ? -39.646 23.575 37.548 1.00 60.91 167 PRO A N 1
ATOM 1352 C CA . PRO A 1 167 ? -39.803 23.459 39.000 1.00 60.91 167 PRO A CA 1
ATOM 1353 C C . PRO A 1 167 ? -40.964 22.554 39.423 1.00 60.91 167 PRO A C 1
ATOM 1355 O O . PRO A 1 167 ? -41.923 22.406 38.630 1.00 60.91 167 PRO A O 1
#

pLDDT: mean 73.48, std 20.29, range [36.44, 98.31]

Foldseek 3Di:
DDDDDDDDDDDPDDDPPPDPDPPPDPPPVCVVVVVVVVVCCLDVVVLVVCCVVVVDDPVRSVVVNVVSVVVVVVVVVVVVVVVVVVVVVVVVVVVVVVVVVVVLVVVLVPDDPVVNVVSVVVVVVVVVVPPCPVPPQDPPRDPPPDPPPDPDDPPPDPPPVDDDPDD